Protein AF-A0A9X3ESE5-F1 (afdb_monomer)

Sequence (66 aa):
MDDDENLDERGALIVGPEMPRRGRFTLLVSDSFWLDVTEIGDTVRLDFRPRTIRERVELWRRKWGL

Structure (mmCIF, N/CA/C/O backbone):
data_AF-A0A9X3ESE5-F1
#
_entry.id   AF-A0A9X3ESE5-F1
#
loop_
_atom_site.group_PDB
_atom_site.id
_atom_site.type_symbol
_atom_site.label_atom_id
_atom_site.label_alt_id
_atom_site.label_comp_id
_atom_site.label_asym_id
_atom_site.label_entity_id
_atom_site.label_seq_id
_atom_site.pdbx_PDB_ins_code
_atom_site.Cartn_x
_atom_site.Cartn_y
_atom_site.Cartn_z
_atom_site.occupancy
_atom_site.B_iso_or_equiv
_atom_site.auth_seq_id
_atom_site.auth_comp_id
_atom_site.auth_asym_id
_atom_site.auth_atom_id
_atom_site.pdbx_PDB_model_num
ATOM 1 N N . MET A 1 1 ? -5.513 16.409 -35.072 1.00 41.88 1 MET A N 1
ATOM 2 C CA . MET A 1 1 ? -4.476 15.723 -34.281 1.00 41.88 1 MET A CA 1
ATOM 3 C C . MET A 1 1 ? -4.861 16.018 -32.856 1.00 41.88 1 MET A C 1
ATOM 5 O O . MET A 1 1 ? -4.574 17.112 -32.394 1.00 41.88 1 MET A O 1
ATOM 9 N N . ASP A 1 2 ? -5.626 15.116 -32.260 1.00 48.50 2 ASP A N 1
ATOM 10 C CA . ASP A 1 2 ? -6.107 15.216 -30.887 1.00 48.50 2 ASP A CA 1
ATOM 11 C C . ASP A 1 2 ? -5.714 13.896 -30.240 1.00 48.50 2 ASP A C 1
ATOM 13 O O . ASP A 1 2 ? -6.371 12.890 -30.480 1.00 48.50 2 ASP A O 1
ATOM 17 N N . ASP A 1 3 ? -4.599 13.897 -29.517 1.00 50.69 3 ASP A N 1
ATOM 18 C CA . ASP A 1 3 ? -4.149 12.751 -28.737 1.00 50.69 3 ASP A CA 1
ATOM 19 C C . ASP A 1 3 ? -3.681 13.232 -27.358 1.00 50.69 3 ASP A C 1
ATOM 21 O O . ASP A 1 3 ? -3.032 14.274 -27.232 1.00 50.69 3 ASP A O 1
ATOM 25 N N . ASP A 1 4 ? -4.023 12.407 -26.369 1.00 53.22 4 ASP A N 1
ATOM 26 C CA . ASP A 1 4 ? -3.580 12.371 -24.971 1.00 53.22 4 ASP A CA 1
ATOM 27 C C . ASP A 1 4 ? -4.316 13.229 -23.922 1.00 53.22 4 ASP A C 1
ATOM 29 O O . ASP A 1 4 ? -3.837 14.220 -23.372 1.00 53.22 4 ASP A O 1
ATOM 33 N N . GLU A 1 5 ? -5.536 12.768 -23.626 1.00 52.56 5 GLU A N 1
ATOM 34 C CA . GLU A 1 5 ? -5.927 12.208 -22.316 1.00 52.56 5 GLU A CA 1
ATOM 35 C C . GLU A 1 5 ? -5.195 12.714 -21.051 1.00 52.56 5 GLU A C 1
ATOM 37 O O . GLU A 1 5 ? -4.265 12.124 -20.511 1.00 52.56 5 GLU A O 1
ATOM 42 N N . ASN A 1 6 ? -5.757 13.787 -20.503 1.00 58.66 6 ASN A N 1
ATOM 43 C CA . ASN A 1 6 ? -6.173 13.943 -19.105 1.00 58.66 6 ASN A CA 1
ATOM 44 C C . ASN A 1 6 ? -6.005 12.715 -18.170 1.00 58.66 6 ASN A C 1
ATOM 46 O O . ASN A 1 6 ? -6.953 11.951 -18.030 1.00 58.66 6 ASN A O 1
ATOM 50 N N . LEU A 1 7 ? -4.883 12.575 -17.450 1.00 52.94 7 LEU A N 1
ATOM 51 C CA . LEU A 1 7 ? -4.780 11.693 -16.269 1.00 52.94 7 LEU A CA 1
ATOM 52 C C . LEU A 1 7 ? -3.751 12.211 -15.246 1.00 52.94 7 LEU A C 1
ATOM 54 O O . LEU A 1 7 ? -2.753 11.555 -14.952 1.00 52.94 7 LEU A O 1
ATOM 58 N N . ASP A 1 8 ? -4.016 13.376 -14.654 1.00 53.50 8 ASP A N 1
ATOM 59 C CA . ASP A 1 8 ? -3.302 13.852 -13.454 1.00 53.50 8 ASP A CA 1
ATOM 60 C C . ASP A 1 8 ? -4.211 13.804 -12.206 1.00 53.50 8 ASP A C 1
ATOM 62 O O . ASP A 1 8 ? -4.178 14.659 -11.323 1.00 53.50 8 ASP A O 1
ATOM 66 N N . GLU A 1 9 ? -5.049 12.766 -12.104 1.00 49.62 9 GLU A N 1
ATOM 67 C CA . GLU A 1 9 ? -5.883 12.500 -10.923 1.00 49.62 9 GLU A CA 1
ATOM 68 C C . GLU A 1 9 ? -5.067 11.846 -9.795 1.00 49.62 9 GLU A C 1
ATOM 70 O O . GLU A 1 9 ? -5.292 10.708 -9.381 1.00 49.62 9 GLU A O 1
ATOM 75 N N . ARG A 1 10 ? -4.099 12.577 -9.240 1.00 54.50 10 ARG A N 1
ATOM 76 C CA . ARG A 1 10 ? -3.506 12.236 -7.937 1.00 54.50 10 ARG A CA 1
ATOM 77 C C . ARG A 1 10 ? -4.301 12.921 -6.829 1.00 54.50 10 ARG A C 1
ATOM 79 O O . ARG A 1 10 ? -3.839 13.875 -6.212 1.00 54.50 10 ARG A O 1
ATOM 86 N N . GLY A 1 11 ? -5.527 12.454 -6.606 1.00 58.22 11 GLY A N 1
ATOM 87 C CA . GLY A 1 11 ? -6.396 12.942 -5.533 1.00 58.22 11 GLY A CA 1
ATOM 88 C C . GLY A 1 11 ? -6.120 12.256 -4.190 1.00 58.22 11 GLY A C 1
ATOM 89 O O . GLY A 1 11 ? -5.878 11.052 -4.139 1.00 58.22 11 GLY A O 1
ATOM 90 N N . ALA A 1 12 ? -6.192 13.009 -3.090 1.00 61.56 12 ALA A N 1
ATOM 91 C CA . ALA A 1 12 ? -6.225 12.468 -1.732 1.00 61.56 12 ALA A CA 1
ATOM 92 C C . ALA A 1 12 ? -7.668 12.472 -1.202 1.00 61.56 12 ALA A C 1
ATOM 94 O O . ALA A 1 12 ? -8.358 13.489 -1.277 1.00 61.56 12 ALA A O 1
ATOM 95 N N . LEU A 1 13 ? -8.118 11.343 -0.648 1.00 55.94 13 LEU A N 1
ATOM 96 C CA . LEU A 1 13 ? -9.430 11.226 -0.013 1.00 55.94 13 LEU A CA 1
ATOM 97 C C . LEU A 1 13 ? -9.374 11.834 1.395 1.00 55.94 13 LEU A C 1
ATOM 99 O O . LEU A 1 13 ? -8.817 11.233 2.313 1.00 55.94 13 LEU A O 1
ATOM 103 N N . ILE A 1 14 ? -9.958 13.020 1.567 1.00 53.34 14 ILE A N 1
ATOM 104 C CA . ILE A 1 14 ? -10.153 13.630 2.887 1.00 53.34 14 ILE A CA 1
ATOM 105 C C . ILE A 1 14 ? -11.501 13.150 3.422 1.00 53.34 14 ILE A C 1
ATOM 107 O O . ILE A 1 14 ? -12.556 13.564 2.946 1.00 53.34 14 ILE A O 1
ATOM 111 N N . VAL A 1 15 ? -11.465 12.251 4.402 1.00 54.19 15 VAL A N 1
ATOM 112 C CA . VAL A 1 15 ? -12.669 11.785 5.095 1.00 54.19 15 VAL A CA 1
ATOM 113 C C . VAL A 1 15 ? -13.014 12.813 6.176 1.00 54.19 15 VAL A C 1
ATOM 115 O O . VAL A 1 15 ? -12.160 13.168 6.988 1.00 54.19 15 VAL A O 1
ATOM 118 N N . GLY A 1 16 ? -14.244 13.335 6.149 1.00 53.53 16 GLY A N 1
ATOM 119 C CA . GLY A 1 16 ? -14.742 14.268 7.163 1.00 53.53 16 GLY A CA 1
ATOM 120 C C . GLY A 1 16 ? -14.739 13.658 8.575 1.00 53.53 16 GLY A C 1
ATOM 121 O O . GLY A 1 16 ? -14.608 12.444 8.718 1.00 53.53 16 GLY A O 1
ATOM 122 N N . PRO A 1 17 ? -14.912 14.474 9.630 1.00 50.16 17 PRO A N 1
ATOM 123 C CA . PRO A 1 17 ? -14.729 14.079 11.033 1.00 50.16 17 PRO A CA 1
ATOM 12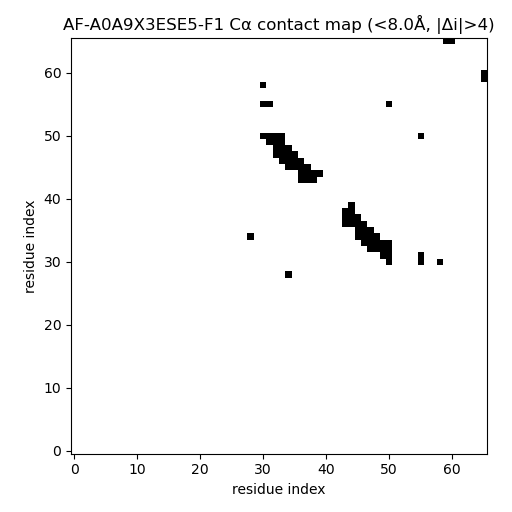4 C C . PRO A 1 17 ? -15.792 13.108 11.585 1.00 50.16 17 PRO A C 1
ATOM 126 O O . PRO A 1 17 ? -15.901 12.947 12.800 1.00 50.16 17 PRO A O 1
ATOM 129 N N . GLU A 1 18 ? -16.593 12.461 10.733 1.00 53.44 18 GLU A N 1
ATOM 130 C CA . GLU A 1 18 ? -17.481 11.396 11.188 1.00 53.44 18 GLU A CA 1
ATOM 131 C C . GLU A 1 18 ? -16.654 10.193 11.650 1.00 53.44 18 GLU A C 1
ATOM 133 O O . GLU A 1 18 ? -15.783 9.688 10.942 1.00 53.44 18 GLU A O 1
ATOM 138 N N . MET A 1 19 ? -16.944 9.743 12.872 1.00 50.44 19 MET A N 1
ATOM 139 C CA . MET A 1 19 ? -16.311 8.587 13.496 1.00 50.44 19 MET A CA 1
ATOM 140 C C . MET A 1 19 ? -16.375 7.397 12.523 1.00 50.44 19 MET A C 1
ATOM 142 O O . MET A 1 19 ? -17.480 7.069 12.072 1.00 50.44 19 MET A O 1
ATOM 146 N N . PRO A 1 20 ? -15.245 6.753 12.164 1.00 58.28 20 PRO A N 1
ATOM 147 C CA . PRO A 1 20 ? -15.270 5.669 11.197 1.00 58.28 20 PRO A CA 1
ATOM 148 C C . PRO A 1 20 ? -16.206 4.578 11.713 1.00 58.28 20 PRO A C 1
ATOM 150 O O . PRO A 1 20 ? -15.970 3.963 12.755 1.00 58.28 20 PRO A O 1
ATOM 153 N N . ARG A 1 21 ? -17.318 4.360 11.002 1.00 59.31 21 ARG A N 1
ATOM 154 C CA . ARG A 1 21 ? -18.223 3.249 11.298 1.00 59.31 21 ARG A CA 1
ATOM 155 C C . ARG A 1 21 ? -17.397 1.972 11.177 1.00 59.31 21 ARG A C 1
ATOM 157 O O . ARG A 1 21 ? -16.831 1.725 10.114 1.00 59.31 21 ARG A O 1
ATOM 164 N N . ARG A 1 22 ? -17.314 1.176 12.254 1.00 57.59 22 ARG A N 1
ATOM 165 C CA . ARG A 1 22 ? -16.670 -0.149 12.229 1.00 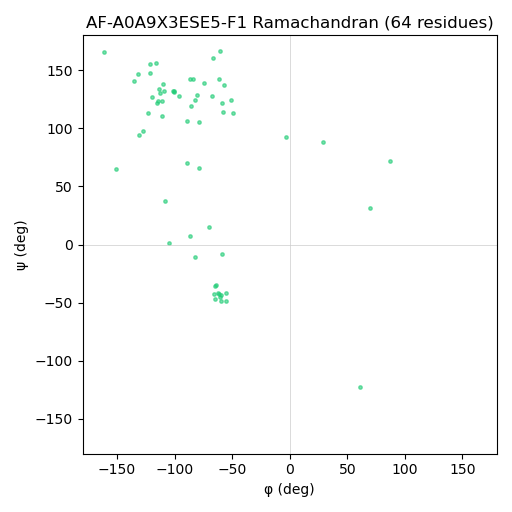57.59 22 ARG A CA 1
ATOM 166 C C . ARG A 1 22 ? -17.218 -0.922 11.031 1.00 57.59 22 ARG A C 1
ATOM 168 O O . ARG A 1 22 ? -18.401 -1.247 10.978 1.00 57.59 22 ARG A O 1
ATOM 175 N N . GLY A 1 23 ? -16.355 -1.171 10.060 1.00 65.38 23 GLY A N 1
ATOM 176 C CA . GLY A 1 23 ? -16.718 -1.728 8.770 1.00 65.38 23 GLY A CA 1
ATOM 177 C C . GLY A 1 23 ? -15.490 -2.305 8.088 1.00 65.38 23 GLY A C 1
ATOM 178 O O . GLY A 1 23 ? -14.358 -2.070 8.507 1.00 65.38 23 GLY A O 1
ATOM 179 N N . ARG A 1 24 ? -15.717 -3.102 7.048 1.00 68.62 24 ARG A N 1
ATOM 180 C CA . ARG A 1 24 ? -14.643 -3.632 6.209 1.00 68.62 24 ARG A CA 1
ATOM 181 C C . ARG A 1 24 ? -14.581 -2.805 4.939 1.00 68.62 24 ARG A C 1
ATOM 183 O O . ARG A 1 24 ? -15.607 -2.588 4.301 1.00 68.62 24 ARG A O 1
ATOM 190 N N . PHE A 1 25 ? -13.383 -2.389 4.569 1.00 73.75 25 PHE A N 1
ATOM 191 C CA . PHE A 1 25 ? -13.103 -1.823 3.259 1.00 73.75 25 PHE A CA 1
ATOM 192 C C . PHE A 1 25 ? -12.022 -2.665 2.585 1.00 73.75 25 PHE A C 1
ATOM 194 O O . PHE A 1 25 ? -11.254 -3.360 3.249 1.00 73.75 25 PHE A O 1
ATOM 201 N N . THR A 1 26 ? -11.997 -2.635 1.257 1.00 78.00 26 THR A N 1
ATOM 202 C CA . THR A 1 26 ? -10.941 -3.266 0.463 1.00 78.00 26 THR A CA 1
ATOM 203 C C . THR A 1 26 ? -10.097 -2.164 -0.145 1.00 78.00 26 THR A C 1
ATOM 205 O O . THR A 1 26 ? -10.640 -1.218 -0.711 1.00 78.00 26 THR A O 1
ATOM 208 N N . LEU A 1 27 ? -8.779 -2.286 -0.027 1.00 81.44 27 LEU A N 1
ATOM 209 C CA . LEU A 1 27 ? -7.834 -1.365 -0.635 1.00 81.44 27 LEU A CA 1
ATOM 210 C C . LEU A 1 27 ? -7.087 -2.080 -1.762 1.00 81.44 27 LEU A C 1
ATOM 212 O O . LEU A 1 27 ? -6.443 -3.103 -1.534 1.00 81.44 27 LEU A O 1
ATOM 216 N N . LEU A 1 28 ? -7.155 -1.522 -2.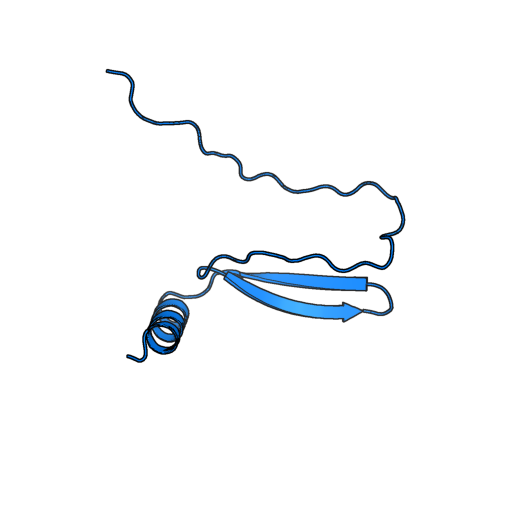968 1.00 84.62 28 LEU A N 1
ATOM 217 C CA . LEU A 1 28 ? -6.320 -1.948 -4.086 1.00 84.62 28 LEU A CA 1
ATOM 218 C C . LEU A 1 28 ? -4.988 -1.201 -4.008 1.00 84.62 28 LEU A C 1
ATOM 220 O O . LEU A 1 28 ? -4.957 0.026 -4.059 1.00 84.62 28 LEU A O 1
ATOM 224 N N . VAL A 1 29 ? -3.889 -1.942 -3.879 1.00 84.69 29 VAL A N 1
ATOM 225 C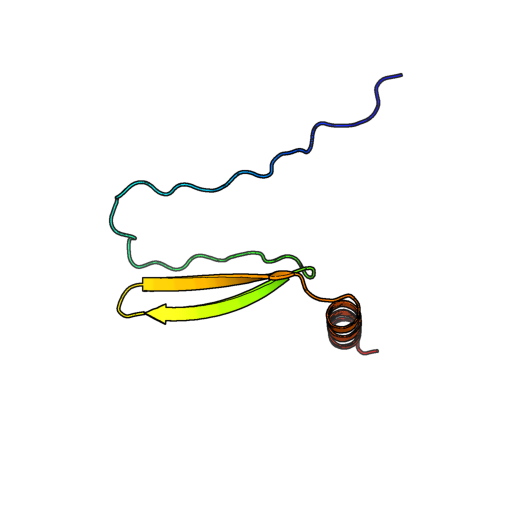 CA . VAL A 1 29 ? -2.539 -1.373 -3.812 1.00 84.69 29 VAL A CA 1
ATOM 226 C C . VAL A 1 29 ? -1.772 -1.769 -5.062 1.00 84.69 29 VAL A C 1
ATOM 228 O O . VAL A 1 29 ? -1.732 -2.939 -5.434 1.00 84.69 29 VAL A O 1
ATOM 231 N N . SER A 1 30 ? -1.157 -0.783 -5.712 1.00 89.06 30 SER A N 1
ATOM 232 C CA . SER A 1 30 ? -0.290 -1.020 -6.864 1.00 89.06 30 SER A CA 1
ATOM 233 C C . SER A 1 30 ? 0.916 -1.886 -6.482 1.00 89.06 30 SER A C 1
ATOM 235 O O . SER A 1 30 ? 1.545 -1.658 -5.448 1.00 89.06 30 SER A O 1
ATOM 237 N N . ASP A 1 31 ? 1.324 -2.786 -7.383 1.00 87.50 31 ASP A N 1
ATOM 238 C CA . ASP A 1 31 ? 2.558 -3.587 -7.280 1.00 87.50 31 ASP A CA 1
ATOM 239 C C . ASP A 1 31 ? 3.835 -2.719 -7.177 1.00 87.50 31 ASP A C 1
ATOM 241 O O . ASP A 1 31 ? 4.925 -3.238 -6.943 1.00 87.50 31 ASP A O 1
ATOM 245 N N . SER A 1 32 ? 3.733 -1.397 -7.356 1.00 89.56 32 SER A N 1
ATOM 246 C CA . SER A 1 32 ? 4.818 -0.433 -7.140 1.00 89.56 32 SER A CA 1
ATOM 247 C C . SER A 1 32 ? 5.003 -0.022 -5.677 1.00 89.56 32 SER A C 1
ATOM 249 O O . SER A 1 32 ? 6.015 0.604 -5.367 1.00 89.56 32 SER A O 1
ATOM 251 N N . PHE A 1 33 ? 4.078 -0.360 -4.775 1.00 91.44 33 PHE A N 1
ATOM 252 C CA . PHE A 1 33 ? 4.124 0.052 -3.372 1.00 91.44 33 PHE A CA 1
ATOM 253 C C . PHE A 1 33 ? 4.144 -1.139 -2.412 1.00 91.44 33 PHE A C 1
ATOM 255 O O . PHE A 1 33 ? 3.595 -2.215 -2.665 1.00 91.44 33 PHE A O 1
ATOM 262 N N . TRP A 1 34 ? 4.827 -0.943 -1.292 1.00 88.75 34 TRP A N 1
ATOM 263 C CA . TRP A 1 34 ? 4.643 -1.732 -0.082 1.00 88.75 34 TRP A CA 1
ATOM 264 C C . TRP A 1 34 ? 3.522 -1.114 0.743 1.00 88.75 34 TRP A C 1
ATOM 266 O O . TRP A 1 34 ? 3.435 0.110 0.813 1.00 88.75 34 TRP A O 1
ATOM 276 N N . LEU A 1 35 ? 2.714 -1.972 1.364 1.00 88.56 35 LEU A N 1
ATOM 277 C CA . LEU A 1 35 ? 1.734 -1.606 2.377 1.00 88.56 35 LEU A CA 1
ATOM 278 C C . LEU A 1 35 ? 2.174 -2.234 3.700 1.00 88.56 35 LEU A C 1
ATOM 280 O O . LEU A 1 35 ? 2.345 -3.454 3.760 1.00 88.56 35 LEU A O 1
ATOM 284 N N . ASP A 1 36 ? 2.338 -1.405 4.723 1.00 88.81 36 ASP A N 1
ATOM 285 C CA . ASP A 1 36 ? 2.453 -1.827 6.117 1.00 88.81 36 ASP A CA 1
ATOM 286 C C . ASP A 1 36 ? 1.185 -1.398 6.865 1.00 88.81 36 ASP A C 1
ATOM 288 O O . ASP A 1 36 ? 0.647 -0.313 6.625 1.00 88.81 36 ASP A O 1
ATOM 292 N N . VAL A 1 37 ? 0.673 -2.278 7.720 1.00 86.38 37 VAL A N 1
ATOM 293 C CA . VAL A 1 37 ? -0.579 -2.082 8.449 1.00 86.38 37 VAL A CA 1
ATOM 294 C C . VAL A 1 37 ? -0.273 -2.204 9.930 1.00 86.38 37 VAL A C 1
ATOM 296 O O . VAL A 1 37 ? 0.060 -3.283 10.414 1.00 86.38 37 VAL A O 1
ATOM 299 N N . THR A 1 38 ? -0.417 -1.099 10.655 1.00 86.56 38 THR A N 1
ATOM 300 C CA . THR A 1 38 ? -0.234 -1.064 12.108 1.00 86.56 38 THR A CA 1
ATOM 301 C C . THR A 1 38 ? -1.555 -0.725 12.787 1.00 86.56 38 THR A C 1
ATOM 303 O O . THR A 1 38 ? -2.138 0.332 12.542 1.00 86.56 38 THR A O 1
ATOM 306 N N . GLU A 1 39 ? -2.027 -1.608 13.664 1.00 82.25 39 GLU A N 1
ATOM 307 C CA . GLU A 1 39 ? -3.194 -1.353 14.512 1.00 82.25 39 GLU A CA 1
ATOM 308 C C . GLU A 1 39 ? -2.792 -0.507 15.732 1.00 82.25 39 GLU A C 1
ATOM 310 O O . GLU A 1 39 ? -1.838 -0.827 16.442 1.00 82.25 39 GLU A O 1
ATOM 315 N N . ILE A 1 40 ? -3.511 0.591 15.974 1.00 83.25 40 ILE A N 1
ATOM 316 C CA . ILE A 1 40 ? -3.284 1.518 17.089 1.00 83.25 40 ILE A CA 1
ATOM 317 C C . ILE A 1 40 ? -4.627 1.780 17.782 1.00 83.25 40 ILE A C 1
ATOM 319 O O . ILE A 1 40 ? -5.399 2.656 17.382 1.00 83.25 40 ILE A O 1
ATOM 323 N N . GLY A 1 41 ? -4.919 1.008 18.832 1.00 82.00 41 GLY A N 1
ATOM 324 C CA . GLY A 1 41 ? -6.210 1.062 19.525 1.00 82.00 41 GLY A CA 1
ATOM 325 C C . GLY A 1 41 ? -7.365 0.701 18.584 1.00 82.00 41 GLY A C 1
ATOM 326 O O . GLY A 1 41 ? -7.352 -0.361 17.975 1.00 82.00 41 GLY A O 1
ATOM 327 N N . ASP A 1 42 ? -8.341 1.601 18.441 1.00 74.94 42 ASP A N 1
ATOM 328 C CA . ASP A 1 42 ? -9.463 1.461 17.495 1.00 74.94 42 ASP A CA 1
ATOM 329 C C . ASP A 1 42 ? -9.149 1.996 16.080 1.00 74.94 42 ASP A C 1
ATOM 331 O O . ASP A 1 42 ? -10.043 2.100 15.237 1.00 74.94 42 ASP A O 1
ATOM 335 N N . THR A 1 43 ? -7.897 2.371 15.806 1.00 73.56 43 THR A N 1
ATOM 336 C CA . THR A 1 43 ? -7.479 2.930 14.513 1.00 73.56 43 THR A CA 1
ATOM 337 C C . THR A 1 43 ? -6.481 2.030 13.802 1.00 73.56 43 THR A C 1
ATOM 339 O O . THR A 1 43 ? -5.765 1.249 14.423 1.00 73.56 43 THR A O 1
ATOM 342 N N . VAL A 1 44 ? -6.420 2.157 12.478 1.00 82.50 44 VAL A N 1
ATOM 343 C CA . VAL A 1 44 ? -5.432 1.472 11.644 1.00 82.50 44 VAL A CA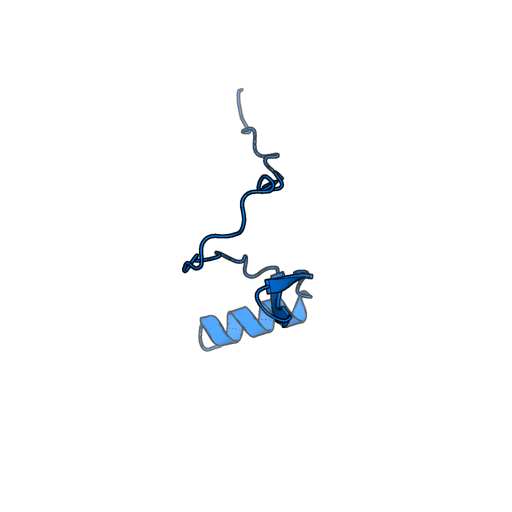 1
ATOM 344 C C . VAL A 1 44 ? -4.614 2.524 10.915 1.00 82.50 44 VAL A C 1
ATOM 346 O O . VAL A 1 44 ? -5.167 3.397 10.245 1.00 82.50 44 VAL A O 1
ATOM 349 N N . ARG A 1 45 ? -3.293 2.429 11.033 1.00 85.38 45 ARG A N 1
ATOM 350 C CA . ARG A 1 45 ? -2.344 3.201 10.240 1.00 85.38 45 ARG A CA 1
ATOM 351 C C . ARG A 1 45 ? -1.895 2.358 9.051 1.00 85.38 45 ARG A C 1
ATOM 353 O O . ARG A 1 45 ? -1.477 1.216 9.220 1.00 85.38 45 ARG A O 1
ATOM 360 N N . LEU A 1 46 ? -2.003 2.938 7.861 1.00 89.62 46 LEU A N 1
ATOM 361 C CA . LEU A 1 46 ? -1.553 2.346 6.606 1.00 89.62 46 LEU A CA 1
ATOM 362 C C . LEU A 1 46 ? -0.347 3.146 6.114 1.00 89.62 46 LEU A C 1
ATOM 364 O O . LEU A 1 46 ? -0.501 4.305 5.726 1.00 89.62 46 LEU A O 1
ATOM 368 N N . ASP A 1 47 ? 0.841 2.552 6.144 1.00 90.44 47 ASP A N 1
ATOM 369 C CA . ASP A 1 47 ? 2.053 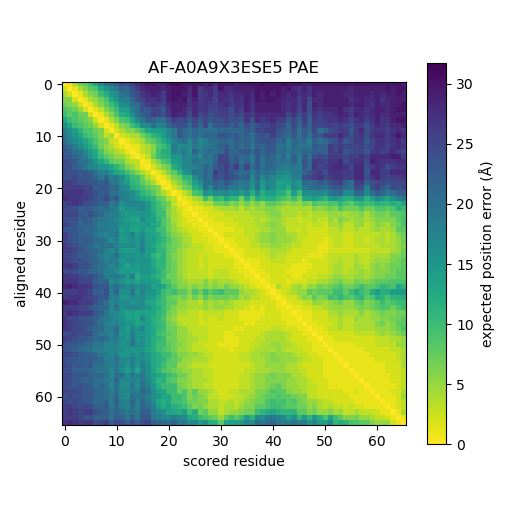3.184 5.629 1.00 90.44 47 ASP A CA 1
ATOM 370 C C . ASP A 1 47 ? 2.390 2.632 4.246 1.00 90.44 47 ASP A C 1
ATOM 372 O O . ASP A 1 47 ? 2.431 1.421 4.015 1.00 90.44 47 ASP A O 1
ATOM 376 N N . PHE A 1 48 ? 2.665 3.552 3.323 1.00 91.69 48 PHE A N 1
ATOM 377 C CA . PHE A 1 48 ? 3.048 3.227 1.959 1.00 91.69 48 PHE A CA 1
ATOM 378 C C . PHE A 1 48 ? 4.478 3.660 1.713 1.00 91.69 48 PHE A C 1
ATOM 380 O O . PHE A 1 48 ? 4.858 4.798 1.990 1.00 91.69 48 PHE A O 1
ATOM 387 N N . ARG A 1 49 ? 5.261 2.773 1.102 1.00 93.00 49 ARG A N 1
ATOM 388 C CA . ARG A 1 49 ? 6.559 3.147 0.537 1.00 93.00 49 ARG A CA 1
ATOM 389 C C . ARG A 1 49 ? 6.706 2.619 -0.881 1.00 93.00 49 ARG A C 1
ATOM 391 O O . ARG A 1 49 ? 6.226 1.518 -1.165 1.00 93.00 49 ARG A O 1
ATOM 398 N N . PRO A 1 50 ? 7.402 3.341 -1.769 1.00 93.56 50 PRO A N 1
ATOM 399 C CA . PRO A 1 50 ? 7.770 2.794 -3.063 1.00 9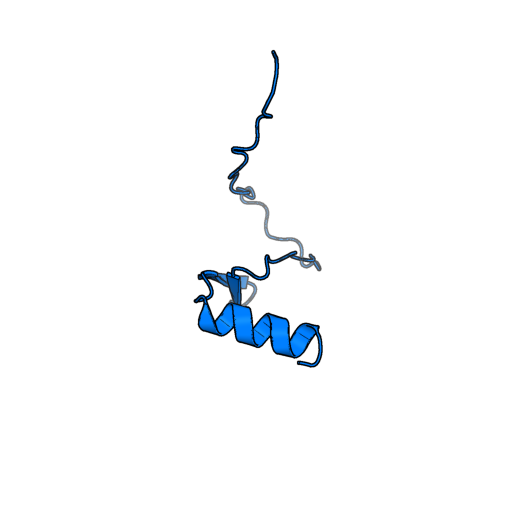3.56 50 PRO A CA 1
ATOM 400 C C . PRO A 1 50 ? 8.574 1.499 -2.892 1.00 93.56 50 PRO A C 1
ATOM 402 O O . PRO A 1 50 ? 9.471 1.403 -2.045 1.00 93.56 50 PRO A O 1
ATOM 405 N N . ARG A 1 51 ? 8.260 0.490 -3.704 1.00 92.62 51 ARG A N 1
ATOM 406 C CA . ARG A 1 51 ? 9.120 -0.680 -3.880 1.00 92.62 51 ARG A CA 1
ATOM 407 C C . ARG A 1 51 ? 10.316 -0.291 -4.729 1.00 92.62 51 ARG A C 1
ATOM 409 O O . ARG A 1 51 ? 10.193 0.389 -5.748 1.00 92.62 51 ARG A O 1
ATOM 416 N N . THR A 1 52 ? 11.474 -0.795 -4.344 1.00 94.38 52 THR A N 1
ATOM 417 C CA . THR A 1 52 ? 12.663 -0.761 -5.192 1.00 94.38 52 THR A CA 1
ATOM 418 C C . THR A 1 52 ? 12.468 -1.644 -6.427 1.00 94.38 52 THR A C 1
ATOM 420 O O . THR A 1 52 ? 11.637 -2.555 -6.441 1.00 94.38 52 THR A O 1
ATOM 423 N N . ILE A 1 53 ? 13.272 -1.416 -7.471 1.00 93.62 53 ILE A N 1
ATOM 424 C CA . ILE A 1 53 ? 13.250 -2.247 -8.688 1.00 93.62 53 ILE A CA 1
ATOM 425 C C . ILE A 1 53 ? 13.466 -3.726 -8.339 1.00 93.62 53 ILE A C 1
ATOM 427 O O . ILE A 1 53 ? 12.746 -4.583 -8.845 1.00 93.62 53 ILE A O 1
ATOM 431 N N . ARG A 1 54 ? 14.398 -4.026 -7.423 1.00 93.56 54 ARG A N 1
ATOM 432 C CA . ARG A 1 54 ? 14.677 -5.400 -6.981 1.00 93.56 54 ARG A CA 1
ATOM 433 C C . ARG A 1 54 ? 13.449 -6.060 -6.355 1.00 93.56 54 ARG A C 1
ATOM 435 O O . ARG A 1 54 ? 13.082 -7.160 -6.750 1.00 93.56 54 ARG A O 1
ATOM 442 N N . GLU A 1 55 ? 12.781 -5.367 -5.436 1.00 93.62 55 GLU A N 1
ATOM 443 C CA . GLU A 1 55 ? 11.570 -5.879 -4.782 1.00 93.62 55 GLU A CA 1
ATOM 444 C C . GLU A 1 55 ? 10.417 -6.084 -5.769 1.00 93.62 55 GLU A C 1
ATOM 446 O O . GLU A 1 55 ? 9.640 -7.025 -5.620 1.00 93.62 55 GLU A O 1
ATOM 451 N N . ARG A 1 56 ? 10.299 -5.222 -6.788 1.00 91.88 56 ARG A N 1
ATOM 452 C CA . ARG A 1 56 ? 9.315 -5.408 -7.862 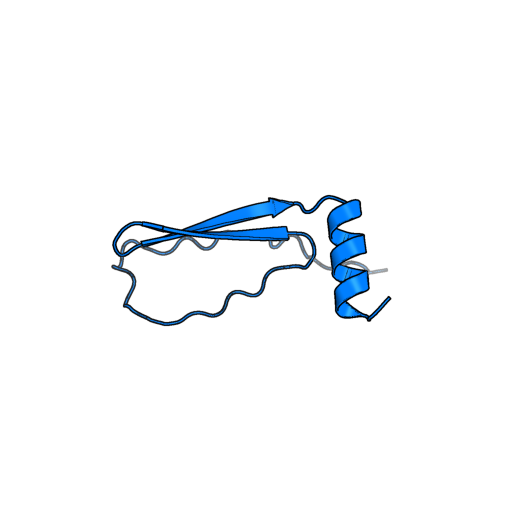1.00 91.88 56 ARG A CA 1
ATOM 453 C C . ARG A 1 56 ? 9.636 -6.663 -8.667 1.00 91.88 56 ARG A C 1
ATOM 455 O O . ARG A 1 56 ? 8.754 -7.485 -8.861 1.00 91.88 56 ARG A O 1
ATOM 462 N N . VAL A 1 57 ? 10.887 -6.870 -9.072 1.00 92.94 57 VAL A N 1
ATOM 463 C CA . VAL A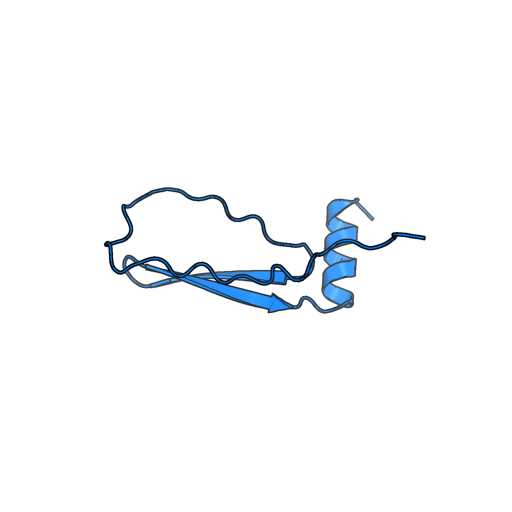 1 57 ? 11.282 -8.087 -9.802 1.00 92.94 57 VAL A CA 1
ATOM 464 C C . VAL A 1 57 ? 11.000 -9.350 -8.982 1.00 92.94 57 VAL A C 1
ATOM 466 O O . VAL A 1 57 ? 10.446 -10.308 -9.513 1.00 92.94 57 VAL A O 1
ATOM 469 N N . GLU A 1 58 ? 11.316 -9.353 -7.687 1.00 93.38 58 GLU A N 1
ATOM 470 C CA . GLU A 1 58 ? 11.017 -10.481 -6.792 1.00 93.38 58 GLU A CA 1
ATOM 471 C C . GLU A 1 58 ? 9.513 -10.752 -6.664 1.00 93.38 58 GLU A C 1
ATOM 473 O O . GLU A 1 58 ? 9.089 -11.908 -6.700 1.00 93.38 58 GLU A O 1
ATOM 478 N N . LEU A 1 59 ? 8.694 -9.702 -6.551 1.00 90.62 59 LEU A N 1
ATOM 479 C CA . LEU A 1 59 ? 7.236 -9.826 -6.519 1.00 90.62 59 LEU A CA 1
ATOM 480 C C . LEU A 1 59 ? 6.708 -10.467 -7.807 1.00 90.62 59 LEU A C 1
ATOM 482 O O . LEU A 1 59 ? 5.882 -11.375 -7.752 1.00 90.62 59 LEU A O 1
ATOM 486 N N . TRP A 1 60 ? 7.212 -10.026 -8.959 1.00 88.81 60 TRP A N 1
ATOM 487 C CA . TRP A 1 60 ? 6.807 -10.557 -10.258 1.00 88.81 60 TRP A CA 1
ATOM 488 C C . TRP A 1 60 ? 7.224 -12.017 -10.410 1.00 88.81 60 TRP A C 1
ATOM 490 O O . TRP A 1 60 ? 6.410 -12.836 -10.822 1.00 88.81 60 TRP A O 1
ATOM 500 N N . ARG A 1 61 ? 8.439 -12.377 -9.990 1.00 92.19 61 ARG A N 1
ATOM 501 C CA . ARG A 1 61 ? 8.887 -13.776 -9.970 1.00 92.19 61 ARG A CA 1
ATOM 502 C C . ARG A 1 61 ? 7.947 -14.670 -9.172 1.00 92.19 61 ARG A C 1
ATOM 504 O O . ARG A 1 61 ? 7.458 -15.663 -9.695 1.00 92.19 61 ARG A O 1
ATOM 511 N N . ARG A 1 62 ? 7.584 -14.256 -7.955 1.00 89.50 62 ARG A N 1
ATOM 512 C CA . ARG A 1 62 ? 6.609 -14.988 -7.128 1.00 89.50 62 ARG A CA 1
ATOM 513 C C . ARG A 1 62 ? 5.234 -15.087 -7.786 1.00 89.50 62 ARG A C 1
ATOM 515 O O . ARG A 1 62 ? 4.626 -16.148 -7.744 1.00 89.50 62 ARG A O 1
ATOM 522 N N . LYS A 1 63 ? 4.750 -13.995 -8.384 1.00 87.62 63 LYS A N 1
ATOM 523 C CA . LYS A 1 63 ? 3.428 -13.928 -9.028 1.00 87.62 63 LYS A CA 1
ATOM 524 C C . LYS A 1 63 ? 3.325 -14.847 -10.246 1.00 87.62 63 LYS A C 1
ATOM 526 O O . LYS A 1 63 ? 2.265 -15.413 -10.482 1.00 87.62 63 LYS A O 1
ATOM 531 N N . TRP A 1 64 ? 4.416 -14.991 -10.995 1.00 87.69 64 TRP A N 1
ATOM 532 C CA . TRP A 1 64 ? 4.461 -15.743 -12.251 1.00 87.69 64 TRP A CA 1
ATOM 533 C C . TRP A 1 64 ? 5.162 -17.108 -12.139 1.00 87.69 64 TRP A C 1
ATOM 535 O O . TRP A 1 64 ? 5.246 -17.818 -13.135 1.00 87.69 64 TRP A O 1
ATOM 545 N N . GLY A 1 65 ? 5.637 -17.493 -10.949 1.00 82.12 65 GLY A N 1
ATOM 546 C CA . GLY A 1 65 ? 6.302 -18.779 -10.708 1.00 82.12 65 GLY A CA 1
ATOM 547 C C . GLY A 1 65 ? 7.685 -18.913 -11.358 1.00 82.12 65 GLY A C 1
ATOM 548 O O . GLY A 1 65 ? 8.050 -20.016 -11.761 1.00 82.12 65 GLY A O 1
ATOM 549 N N . LEU A 1 66 ? 8.420 -17.801 -11.489 1.00 63.22 66 LEU A N 1
ATOM 550 C CA . LEU A 1 66 ? 9.746 -17.711 -12.123 1.00 63.22 66 LEU A CA 1
ATOM 551 C C . LEU A 1 66 ? 10.900 -17.718 -11.113 1.00 63.22 66 LEU A C 1
ATOM 553 O O . LEU A 1 66 ? 10.738 -17.129 -10.019 1.00 63.22 66 LEU A O 1
#

Organism: NCBI:txid889268

Mean predicted aligned error: 12.69 Å

pLDDT: mean 75.23, std 16.62, range [41.88, 94.38]

Secondary structure (DSSP, 8-state):
----------------SS---S--------TTEEEEEEEETTEEEEEEEEPPHHHHHHHHHHHHT-

Radius of gyration: 17.21 Å; Cα contacts (8 Å, |Δi|>4): 36; chains: 1; bounding box: 33×34×54 Å

Nearest PDB structures (foldseek):
  3pif-assembly1_A  TM=6.685E-01  e=2.892E+00  Kluyveromyces lactis
  3pif-assembly2_B  TM=6.598E-01  e=8.647E+00  Kluyveromyces lactis
  6sgb-assembly1_FI  TM=4.231E-01  e=3.551E+00  Trypanosoma brucei brucei
  8k4l-assembly1_B  TM=4.198E-01  e=7.042E+00  Homo sapiens
  7dma-assembly1_A  TM=3.431E-01  e=8.647E+00  Vibrio alginolyticus

Solvent-accessible surface area (backbone atoms only — not comparable to full-atom values): 4739 Å² total; per-residue (Å²): 141,89,85,81,83,91,78,84,84,84,78,80,90,81,78,68,93,65,76,80,72,92,73,87,84,85,82,91,74,60,82,58,47,45,81,47,81,47,80,55,89,98,42,75,47,76,48,76,44,78,48,52,72,67,58,38,52,54,49,49,25,66,75,72,75,101

Foldseek 3Di:
DDDDDDDPPPDDDDDPPPDPDPDDDDDDDDLQWDWDWDDDPPDIDTDIDGDDPVSSVVVVCVVVVD